Protein AF-A0A918JXR4-F1 (afdb_monomer_lite)

Foldseek 3Di:
DDDLVNLVVVLVVCCVPPNDDPVNVVVNVVVVVVNVVVVVVVVVVD

Sequence (46 aa):
MMTEKKLYKRLMAYKKKHGVTQEIYQHYLWAVKVIRQQLDAKAKNQ

Radius of gyration: 12.59 Å; chains: 1; bounding box: 28×18×35 Å

pLDDT: mean 81.97, std 8.02, range [51.62, 90.81]

Structure (mmCIF, N/CA/C/O backbone):
data_AF-A0A918JXR4-F1
#
_entry.id   AF-A0A918JXR4-F1
#
loop_
_atom_site.group_PDB
_atom_site.id
_atom_site.type_symbol
_atom_site.label_atom_id
_atom_site.label_alt_id
_atom_site.label_comp_id
_atom_site.label_asym_id
_atom_site.label_entity_id
_atom_site.label_seq_id
_atom_site.pdbx_PDB_ins_code
_ato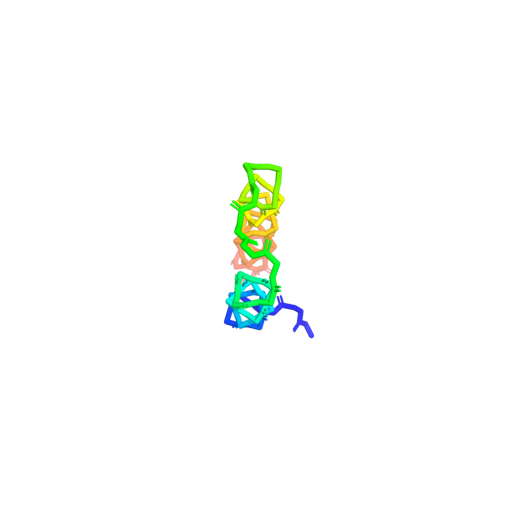m_site.Cartn_x
_atom_site.Cartn_y
_atom_site.Cartn_z
_atom_site.occupancy
_atom_site.B_iso_or_equiv
_atom_site.auth_seq_id
_atom_site.auth_comp_id
_atom_site.auth_asym_id
_atom_site.auth_atom_id
_atom_site.pdbx_PDB_model_num
ATOM 1 N N . MET A 1 1 ? 3.843 -12.330 -9.504 1.00 61.22 1 MET A N 1
ATOM 2 C CA . MET A 1 1 ? 4.176 -10.892 -9.393 1.00 61.22 1 MET A CA 1
ATOM 3 C C . MET A 1 1 ? 3.099 -10.155 -8.619 1.00 61.22 1 MET A C 1
ATOM 5 O O . MET A 1 1 ? 1.915 -10.412 -8.821 1.00 61.22 1 MET A O 1
ATOM 9 N N . MET A 1 2 ? 3.507 -9.282 -7.702 1.00 67.56 2 MET A N 1
ATOM 10 C CA . MET A 1 2 ? 2.599 -8.410 -6.964 1.00 67.56 2 MET A CA 1
ATOM 11 C C . MET A 1 2 ? 2.157 -7.289 -7.913 1.00 67.56 2 MET A C 1
ATOM 13 O O . MET A 1 2 ? 2.957 -6.451 -8.301 1.00 67.56 2 MET A O 1
ATOM 17 N N . THR A 1 3 ? 0.908 -7.335 -8.372 1.00 80.31 3 THR A N 1
ATOM 18 C CA . THR A 1 3 ? 0.340 -6.334 -9.288 1.00 80.31 3 THR A CA 1
ATOM 19 C C . THR A 1 3 ? -0.405 -5.261 -8.507 1.00 80.31 3 THR A C 1
ATOM 21 O O . THR A 1 3 ? -1.020 -5.573 -7.483 1.00 80.31 3 THR A O 1
ATOM 24 N N . GLU A 1 4 ? -0.462 -4.041 -9.038 1.00 79.25 4 GLU A N 1
ATOM 25 C CA . GLU A 1 4 ? -1.151 -2.893 -8.426 1.00 79.25 4 GLU A CA 1
ATOM 26 C C . GLU A 1 4 ? -2.594 -3.240 -7.985 1.00 79.25 4 GLU A C 1
ATOM 28 O O . GLU A 1 4 ? -2.982 -3.002 -6.842 1.00 79.25 4 GLU A O 1
ATOM 33 N N . LYS A 1 5 ? -3.344 -3.987 -8.814 1.00 82.62 5 LYS A N 1
ATOM 34 C CA . LYS A 1 5 ? -4.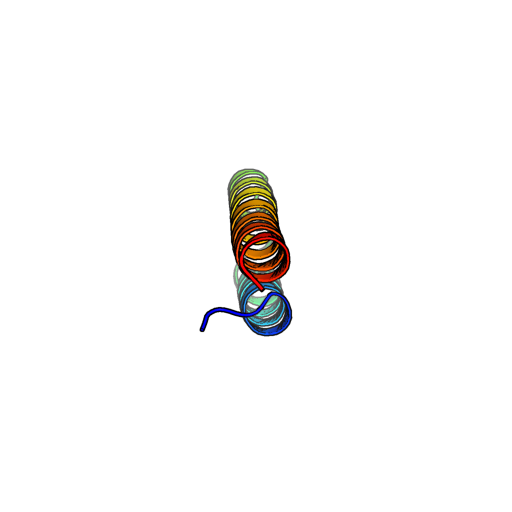691 -4.510 -8.485 1.00 82.62 5 LYS A CA 1
ATOM 35 C C . LYS A 1 5 ? -4.746 -5.420 -7.246 1.00 82.62 5 LYS A C 1
ATOM 37 O O . LYS A 1 5 ? -5.722 -5.381 -6.497 1.00 82.62 5 LYS A O 1
ATOM 42 N N . LYS A 1 6 ? -3.735 -6.269 -7.026 1.00 86.19 6 LYS A N 1
ATOM 43 C CA . LYS A 1 6 ? -3.672 -7.180 -5.862 1.00 86.19 6 LYS A CA 1
ATOM 44 C C . LYS A 1 6 ? -3.322 -6.407 -4.591 1.00 86.19 6 LYS A C 1
ATOM 46 O O . LYS A 1 6 ? -3.879 -6.705 -3.536 1.00 86.19 6 LYS A O 1
ATOM 51 N N . LEU A 1 7 ? -2.446 -5.409 -4.707 1.00 84.94 7 LEU A N 1
ATOM 52 C CA . LEU A 1 7 ? -2.090 -4.509 -3.614 1.00 84.94 7 LEU A CA 1
ATOM 53 C C . LEU A 1 7 ? -3.306 -3.678 -3.173 1.00 84.94 7 LEU A C 1
ATOM 55 O O . LEU A 1 7 ? -3.631 -3.648 -1.988 1.00 84.94 7 LEU A O 1
ATOM 59 N N . TYR A 1 8 ? -4.042 -3.110 -4.131 1.00 84.94 8 TYR A N 1
ATOM 60 C CA . TYR A 1 8 ? -5.268 -2.356 -3.868 1.00 84.94 8 TYR A CA 1
ATOM 61 C C . TYR A 1 8 ? -6.355 -3.206 -3.189 1.00 84.94 8 TYR A C 1
ATOM 63 O O . TYR A 1 8 ? -6.938 -2.786 -2.189 1.00 84.94 8 TYR A O 1
ATOM 71 N N . LYS A 1 9 ? -6.584 -4.444 -3.657 1.00 87.50 9 LYS A N 1
ATOM 72 C CA . LYS A 1 9 ? -7.523 -5.374 -2.999 1.00 87.50 9 LYS A CA 1
ATOM 73 C C . LYS A 1 9 ? -7.143 -5.656 -1.544 1.00 87.50 9 LYS A C 1
ATOM 75 O O . LYS A 1 9 ? -8.021 -5.678 -0.684 1.00 87.50 9 LYS A O 1
ATOM 80 N N . ARG A 1 10 ? -5.850 -5.850 -1.257 1.00 85.69 10 ARG A N 1
ATOM 81 C CA . ARG A 1 10 ? -5.356 -6.021 0.119 1.00 85.69 10 ARG A CA 1
ATOM 82 C C . ARG A 1 10 ? -5.598 -4.774 0.965 1.00 85.69 10 ARG A C 1
ATOM 84 O O . ARG A 1 10 ? -6.062 -4.909 2.093 1.00 85.69 10 ARG A O 1
ATOM 91 N N . LEU A 1 11 ? -5.360 -3.586 0.408 1.00 84.56 11 LEU A N 1
ATOM 92 C CA . LEU A 1 11 ? -5.610 -2.320 1.094 1.00 84.56 11 LEU A CA 1
ATOM 93 C C . LEU A 1 11 ? -7.091 -2.149 1.453 1.00 84.56 11 LEU A C 1
ATOM 95 O O . LEU A 1 11 ? -7.409 -1.822 2.591 1.00 84.56 11 LEU A O 1
ATOM 99 N N . MET A 1 12 ? -8.006 -2.413 0.514 1.00 85.25 12 MET A N 1
ATOM 100 C CA . MET A 1 12 ? -9.446 -2.319 0.778 1.00 85.25 12 MET A CA 1
ATOM 101 C C . MET A 1 12 ? -9.923 -3.348 1.806 1.00 85.25 12 MET A C 1
ATOM 103 O O . MET A 1 12 ? -10.752 -3.018 2.654 1.00 85.25 12 MET A O 1
ATOM 107 N N . ALA A 1 13 ? -9.399 -4.577 1.761 1.00 86.44 13 ALA A N 1
ATOM 108 C CA . ALA A 1 13 ? -9.724 -5.604 2.749 1.00 86.44 13 ALA A CA 1
ATOM 109 C C . ALA A 1 13 ? -9.256 -5.199 4.156 1.00 86.44 13 ALA A C 1
ATOM 111 O O . ALA A 1 13 ? -10.006 -5.354 5.120 1.00 86.44 13 ALA A O 1
ATOM 112 N N . TYR A 1 14 ? -8.057 -4.621 4.261 1.00 84.06 14 TYR A N 1
ATOM 113 C CA . TYR A 1 14 ? -7.532 -4.104 5.521 1.00 84.06 14 TYR A CA 1
ATOM 114 C C . TYR A 1 14 ? -8.340 -2.896 6.018 1.00 84.06 14 TYR A C 1
ATOM 116 O O . TYR A 1 14 ? -8.791 -2.896 7.162 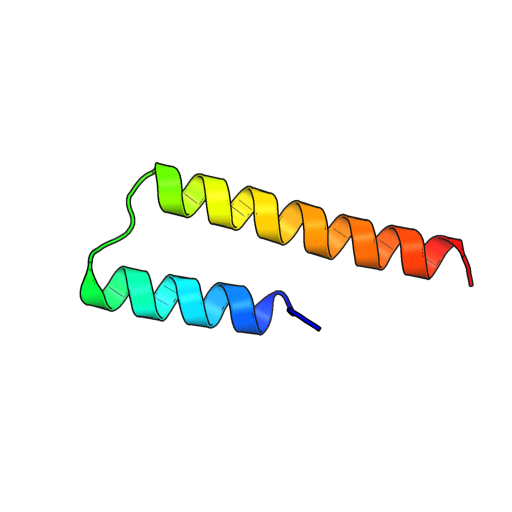1.00 84.06 14 TYR A O 1
ATOM 124 N N . LYS A 1 15 ? -8.639 -1.932 5.130 1.00 84.56 15 LYS A N 1
ATOM 125 C CA . LYS A 1 15 ? -9.498 -0.767 5.409 1.00 84.56 15 LYS A CA 1
ATOM 126 C C . LYS A 1 15 ? -10.841 -1.181 5.994 1.00 84.56 15 LYS A C 1
ATOM 128 O O . LYS A 1 15 ? -11.295 -0.587 6.965 1.00 84.56 15 LYS A O 1
ATOM 133 N N . LYS A 1 16 ? -11.481 -2.188 5.396 1.00 81.81 16 LYS A N 1
ATOM 134 C CA . LYS A 1 16 ? -12.798 -2.669 5.824 1.00 81.81 16 LYS A CA 1
ATOM 135 C C . LYS A 1 16 ? -12.767 -3.270 7.233 1.00 81.81 16 LYS A C 1
ATOM 137 O O . LYS A 1 16 ? -13.774 -3.208 7.926 1.00 81.81 16 LYS A O 1
ATOM 142 N N . LYS A 1 17 ? -11.642 -3.865 7.637 1.00 83.25 17 LYS A N 1
ATOM 143 C CA . LYS A 1 17 ? -11.520 -4.612 8.895 1.00 83.25 17 LYS A CA 1
ATOM 144 C C . LYS A 1 17 ? -10.954 -3.776 10.049 1.00 83.25 17 LYS A C 1
ATOM 146 O O . LYS A 1 17 ? -11.344 -3.998 11.187 1.00 83.25 17 LYS A O 1
ATOM 151 N N . HIS A 1 18 ? -10.061 -2.830 9.756 1.00 80.75 18 HIS A N 1
ATOM 152 C CA . HIS A 1 18 ? -9.302 -2.079 10.767 1.00 80.75 18 HIS A CA 1
ATOM 153 C C . HIS A 1 18 ? -9.320 -0.553 10.566 1.00 80.75 18 HIS A C 1
ATOM 155 O O . HIS A 1 18 ? -8.784 0.172 11.396 1.00 80.75 18 HIS A O 1
ATOM 161 N N . GLY A 1 19 ? -9.914 -0.046 9.480 1.00 76.94 19 GLY A N 1
ATOM 162 C CA . GLY A 1 19 ? -9.712 1.336 9.038 1.00 76.94 19 GLY A CA 1
ATOM 163 C C . GLY A 1 19 ? -8.387 1.517 8.286 1.00 76.94 19 GLY A C 1
ATOM 164 O O . GLY A 1 19 ? -7.590 0.588 8.152 1.00 76.94 19 GLY A O 1
ATOM 165 N N . VAL A 1 20 ? -8.166 2.707 7.721 1.00 76.44 20 VAL A N 1
ATOM 166 C CA . VAL A 1 20 ? -6.877 3.079 7.109 1.00 76.44 20 VAL A CA 1
ATOM 167 C C . VAL A 1 20 ? -6.202 4.082 8.022 1.00 76.44 20 VAL A C 1
ATOM 169 O O . VAL A 1 20 ? -6.695 5.194 8.185 1.00 76.44 20 VAL A O 1
ATOM 172 N N . THR A 1 21 ? -5.073 3.681 8.594 1.00 82.69 21 THR A N 1
ATOM 173 C CA . THR A 1 21 ? -4.139 4.596 9.245 1.00 82.69 21 THR A CA 1
ATOM 174 C C . THR A 1 21 ? -3.234 5.252 8.205 1.00 82.69 21 THR A C 1
ATOM 176 O O . THR A 1 21 ? -3.008 4.720 7.112 1.00 82.69 21 THR A O 1
ATOM 179 N N . GLN A 1 22 ? -2.709 6.426 8.547 1.00 82.00 22 GLN A N 1
ATOM 180 C CA . GLN A 1 22 ? -1.842 7.214 7.671 1.00 82.00 22 GLN A CA 1
ATOM 181 C C . GLN A 1 22 ? -0.576 6.442 7.257 1.00 82.00 22 GLN A C 1
ATOM 183 O O . GLN A 1 22 ? -0.182 6.497 6.093 1.00 82.00 22 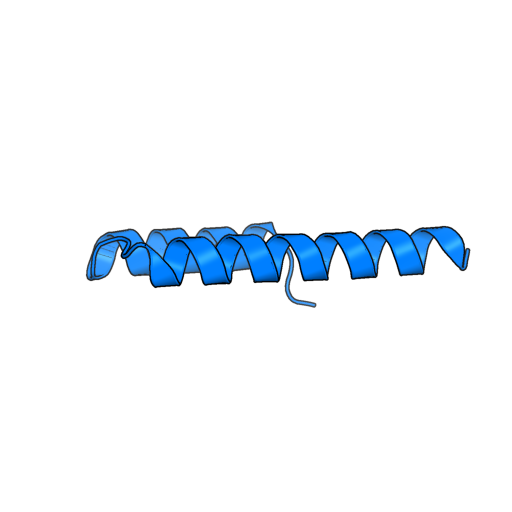GLN A O 1
ATOM 188 N N . GLU A 1 23 ? -0.014 5.632 8.158 1.00 85.12 23 GLU A N 1
ATOM 189 C CA . GLU A 1 23 ? 1.108 4.728 7.864 1.00 85.12 23 GLU A CA 1
ATOM 190 C C . GLU A 1 23 ? 0.771 3.717 6.762 1.00 85.12 23 GLU A C 1
ATOM 192 O O . GLU A 1 23 ? 1.529 3.547 5.808 1.00 85.12 23 GLU A O 1
ATOM 197 N N . ILE A 1 24 ? -0.405 3.083 6.820 1.00 83.69 24 ILE A N 1
ATOM 198 C CA . ILE A 1 24 ? -0.824 2.100 5.809 1.00 83.69 24 ILE A CA 1
ATOM 199 C C . ILE A 1 24 ? -1.005 2.756 4.442 1.00 83.69 24 ILE A C 1
ATOM 201 O O . ILE A 1 24 ? -0.666 2.163 3.413 1.00 83.69 24 ILE A O 1
ATOM 205 N N . TYR A 1 25 ? -1.498 3.992 4.422 1.00 83.62 25 TYR A N 1
ATOM 206 C CA . TYR A 1 25 ? -1.591 4.763 3.191 1.00 83.62 25 TYR A CA 1
ATOM 207 C C . TYR A 1 25 ? -0.206 5.102 2.615 1.00 83.62 25 TYR A C 1
ATOM 209 O O . TYR A 1 25 ? 0.010 4.948 1.411 1.00 83.62 25 TYR A O 1
ATOM 217 N N . GLN A 1 26 ? 0.763 5.477 3.455 1.00 88.25 26 GLN A N 1
ATOM 218 C CA . GLN A 1 26 ? 2.140 5.713 3.007 1.00 88.25 26 GLN A CA 1
ATOM 219 C C . GLN A 1 26 ? 2.813 4.440 2.481 1.00 88.25 26 GLN A C 1
ATOM 221 O O . GLN A 1 26 ? 3.424 4.469 1.409 1.00 88.25 26 GLN A O 1
ATOM 226 N N . HIS A 1 27 ? 2.645 3.307 3.166 1.00 86.31 27 HIS A N 1
ATOM 227 C CA . HIS A 1 27 ? 3.151 2.017 2.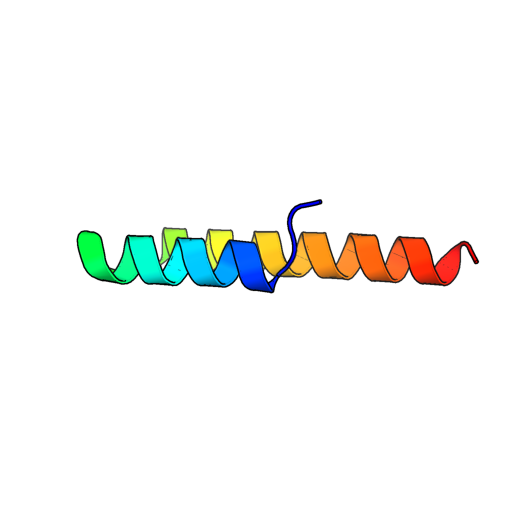694 1.00 86.31 27 HIS A CA 1
ATOM 228 C C . HIS A 1 27 ? 2.528 1.603 1.358 1.00 86.31 27 HIS A C 1
ATOM 230 O O . HIS A 1 27 ? 3.226 1.077 0.487 1.00 86.31 27 HIS A O 1
ATOM 236 N N . TYR A 1 28 ? 1.237 1.876 1.157 1.00 86.25 28 TYR A N 1
ATOM 237 C CA . TYR A 1 28 ? 0.572 1.649 -0.123 1.00 86.25 28 TYR A CA 1
ATOM 238 C C . TYR A 1 28 ? 1.182 2.489 -1.246 1.00 86.25 28 TYR A C 1
ATOM 240 O O . TYR A 1 28 ? 1.533 1.942 -2.292 1.00 86.25 28 TYR A O 1
ATOM 248 N N . LEU A 1 29 ? 1.352 3.796 -1.025 1.00 88.25 29 LEU A N 1
ATOM 249 C CA . LEU A 1 29 ? 1.962 4.696 -2.007 1.00 88.25 29 LEU A CA 1
ATOM 250 C C . LEU A 1 29 ? 3.383 4.259 -2.368 1.00 88.25 29 LEU A C 1
ATOM 252 O O . LEU A 1 29 ? 3.738 4.238 -3.549 1.00 88.25 29 LEU A O 1
ATOM 256 N N . TRP A 1 30 ? 4.177 3.857 -1.373 1.00 90.69 30 TRP A N 1
ATOM 257 C CA . TRP A 1 30 ? 5.519 3.331 -1.607 1.00 90.69 30 TRP A CA 1
ATOM 258 C C . TRP A 1 30 ? 5.486 2.060 -2.462 1.00 90.69 30 TRP A C 1
ATOM 260 O O . TRP A 1 30 ? 6.180 1.977 -3.475 1.00 90.69 30 TRP A O 1
ATOM 270 N N . ALA A 1 31 ? 4.622 1.101 -2.125 1.00 88.94 31 ALA A N 1
ATOM 271 C CA . ALA A 1 31 ? 4.502 -0.144 -2.874 1.00 88.94 31 ALA A CA 1
ATOM 272 C C . ALA A 1 31 ? 4.021 0.078 -4.323 1.00 88.94 31 ALA A C 1
ATOM 274 O O . ALA A 1 31 ? 4.546 -0.553 -5.240 1.00 88.94 31 ALA A O 1
ATOM 275 N N . VAL A 1 32 ? 3.092 1.012 -4.566 1.00 88.38 32 VAL A N 1
ATOM 276 C CA . VAL A 1 32 ? 2.690 1.412 -5.930 1.00 88.38 32 VAL A CA 1
ATOM 277 C C . VAL A 1 32 ? 3.871 2.014 -6.694 1.00 88.38 32 VAL A C 1
ATOM 279 O O . VAL A 1 32 ? 4.108 1.652 -7.848 1.00 88.38 32 VAL A O 1
ATOM 282 N N . LYS A 1 33 ? 4.650 2.893 -6.052 1.00 90.81 33 LYS A N 1
ATOM 283 C CA . LYS A 1 33 ? 5.826 3.522 -6.666 1.00 90.81 33 LYS A CA 1
ATOM 284 C C . LYS A 1 33 ? 6.867 2.481 -7.084 1.00 90.81 33 LYS A C 1
ATOM 286 O O . LYS A 1 33 ? 7.345 2.533 -8.213 1.00 90.81 33 LYS A O 1
ATOM 291 N N . VAL A 1 34 ? 7.149 1.503 -6.222 1.00 89.44 34 VAL A N 1
ATOM 292 C CA . VAL A 1 34 ? 8.077 0.396 -6.512 1.00 89.44 34 VAL A CA 1
ATOM 293 C C . VAL A 1 34 ? 7.580 -0.465 -7.676 1.00 89.44 34 VAL A C 1
ATOM 295 O O . VAL A 1 34 ? 8.362 -0.796 -8.566 1.00 89.44 34 VAL A O 1
ATOM 298 N N . ILE A 1 35 ? 6.285 -0.803 -7.712 1.00 86.56 35 ILE A N 1
ATOM 299 C CA . ILE A 1 35 ? 5.700 -1.588 -8.812 1.00 86.56 35 ILE A CA 1
ATOM 300 C C . ILE A 1 35 ? 5.828 -0.831 -10.138 1.00 86.56 35 ILE A C 1
ATOM 302 O O . ILE A 1 35 ? 6.273 -1.411 -11.128 1.00 86.56 35 ILE A O 1
ATOM 306 N N . ARG A 1 36 ? 5.497 0.466 -10.162 1.00 85.81 36 ARG A N 1
ATOM 307 C CA . ARG A 1 36 ? 5.675 1.310 -11.354 1.00 85.81 36 ARG A CA 1
ATOM 308 C C . ARG A 1 36 ? 7.126 1.371 -11.805 1.00 85.81 36 ARG A C 1
ATOM 310 O O . ARG A 1 36 ? 7.389 1.222 -12.989 1.00 85.81 36 ARG A O 1
ATOM 317 N N . GLN A 1 37 ? 8.059 1.540 -10.876 1.00 87.62 37 GLN A N 1
ATOM 318 C CA . GLN A 1 37 ? 9.478 1.646 -11.199 1.00 87.62 37 GLN A CA 1
ATOM 319 C C . GLN A 1 37 ? 10.033 0.336 -11.775 1.00 87.62 37 GLN A C 1
ATOM 321 O O . GLN A 1 37 ? 10.822 0.367 -12.714 1.00 87.62 37 GLN A O 1
ATOM 326 N N . GLN A 1 38 ? 9.572 -0.817 -11.278 1.00 84.44 38 GLN A N 1
ATOM 327 C CA . GLN A 1 38 ? 9.906 -2.115 -11.869 1.00 84.44 38 GLN A CA 1
ATOM 328 C C . GLN A 1 38 ? 9.325 -2.281 -13.275 1.00 84.44 38 GLN A C 1
ATOM 330 O O . GLN A 1 38 ? 10.001 -2.825 -14.141 1.00 84.44 38 GLN A O 1
ATOM 335 N N . LEU A 1 39 ? 8.091 -1.826 -13.515 1.00 83.56 39 LEU A N 1
ATOM 336 C CA . LEU A 1 39 ? 7.484 -1.867 -14.849 1.00 83.56 39 LEU A CA 1
ATOM 337 C C . LEU A 1 39 ? 8.240 -0.972 -15.838 1.00 83.56 39 LEU A C 1
ATOM 339 O O . LEU A 1 39 ? 8.522 -1.414 -16.947 1.00 83.56 39 LEU A O 1
ATOM 343 N N . ASP A 1 40 ? 8.619 0.234 -15.419 1.00 85.00 40 ASP A N 1
ATOM 344 C CA . ASP A 1 40 ? 9.372 1.194 -16.235 1.00 85.00 40 ASP A C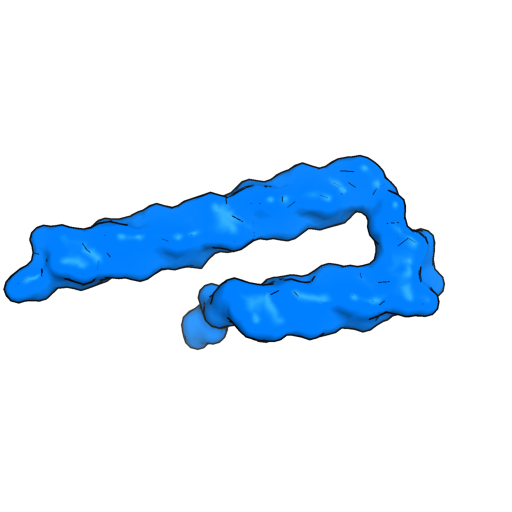A 1
ATOM 345 C C . ASP A 1 40 ? 10.785 0.679 -16.560 1.00 85.00 40 ASP A C 1
ATOM 347 O O . ASP A 1 40 ? 11.211 0.684 -17.712 1.00 85.00 40 ASP A O 1
ATOM 351 N N . ALA A 1 41 ? 11.482 0.119 -15.563 1.00 83.19 41 ALA A N 1
ATOM 352 C CA . ALA A 1 41 ? 12.784 -0.520 -15.758 1.00 83.19 41 ALA A CA 1
ATOM 353 C C . ALA A 1 41 ? 12.705 -1.724 -16.709 1.00 83.19 41 ALA A C 1
ATOM 355 O O . ALA A 1 41 ? 13.621 -1.958 -17.496 1.00 83.19 41 ALA A O 1
ATOM 356 N N . LYS A 1 42 ? 11.604 -2.482 -16.660 1.00 76.94 42 LYS A N 1
ATOM 357 C CA . LYS A 1 42 ? 11.373 -3.603 -17.575 1.00 76.94 42 LYS A CA 1
ATOM 358 C C . LYS A 1 42 ? 11.065 -3.129 -18.998 1.00 76.94 42 LYS A C 1
ATOM 360 O O . LYS A 1 42 ? 11.501 -3.778 -19.937 1.00 76.94 42 LYS A O 1
ATOM 365 N N . ALA A 1 43 ? 10.363 -2.004 -19.144 1.00 76.00 43 ALA A N 1
ATOM 366 C CA . ALA A 1 43 ? 10.062 -1.390 -20.435 1.00 76.00 43 ALA A CA 1
ATOM 367 C C . ALA A 1 43 ? 11.290 -0.734 -21.091 1.00 76.00 43 ALA A C 1
ATOM 369 O O . ALA A 1 43 ? 11.388 -0.737 -22.308 1.00 76.00 43 ALA A O 1
ATOM 370 N N . LYS A 1 44 ? 12.237 -0.200 -20.306 1.00 72.31 44 LYS A N 1
ATOM 371 C CA . LYS A 1 44 ? 13.496 0.379 -20.817 1.00 72.31 44 LYS A CA 1
ATOM 372 C C . LYS A 1 44 ? 14.549 -0.640 -21.261 1.00 72.31 44 LYS A C 1
ATOM 374 O O . LYS A 1 44 ? 15.479 -0.261 -21.960 1.00 72.31 44 LYS A O 1
ATOM 379 N N . ASN A 1 45 ? 14.431 -1.892 -20.822 1.00 59.00 45 ASN A N 1
ATOM 380 C CA . ASN A 1 45 ? 15.351 -2.981 -21.165 1.00 59.00 45 ASN A CA 1
ATOM 381 C C . ASN A 1 45 ? 14.790 -3.925 -22.253 1.00 59.00 45 ASN A C 1
ATOM 383 O O . ASN A 1 45 ? 15.315 -5.027 -22.419 1.00 59.00 45 ASN A O 1
ATOM 387 N N . GLN A 1 46 ? 13.723 -3.527 -22.956 1.00 51.62 46 GLN A N 1
ATOM 388 C CA . GLN A 1 46 ? 13.215 -4.181 -24.172 1.00 51.62 46 GLN A CA 1
ATOM 389 C C . GLN A 1 46 ? 13.464 -3.292 -25.384 1.00 51.62 46 GLN A C 1
ATOM 391 O O . GLN A 1 46 ? 13.680 -3.876 -26.466 1.00 51.62 46 GLN A O 1
#

Secondary structure (DSSP, 8-state):
---HHHHHHHHHHHHHHH---HHHHHHHHHHHHHHHHHHHHHHHT-

Organism: NCBI:txid279356